Protein AF-A0A1Q3QM99-F1 (afdb_monomer)

Secondary structure (DSSP, 8-state):
-EEEEE------STT---TT-EEEEEEETTEEEEE--S----TTGGGGGGG--SEEEEE-B--TT--BHHHHHHHHHHHT-SEEEEESSS--SS----TT----HHHHHHHHHHTT--SEE--PPTT--------

Foldseek 3Di:
DKDWFDFAFALVDPPPDDPPQTWIWDDDPPATETEGGFHEQDPRLLVCLVVLHQEYEAEAQQHSHGHHLLSLLVSQQSSLHQEYEYDNLPDDPDDPPPPRTRSDLVSNVVNNVVSVRPHDHDYDDVPDDDDPDDD

Solvent-accessible surface area (backbone atoms only — not comparable to full-atom values): 7477 Å² total; per-residue (Å²): 91,79,43,84,39,77,38,46,30,62,41,85,47,93,91,56,76,38,95,80,38,42,12,39,40,40,40,58,89,94,47,32,37,34,38,36,53,62,22,36,86,50,81,70,54,66,58,50,35,81,71,53,31,41,31,38,37,32,34,13,29,28,51,66,28,26,14,28,22,60,55,32,18,51,49,48,45,69,38,62,22,53,31,35,28,72,36,66,48,83,78,60,101,64,82,87,76,50,94,60,52,31,52,53,64,62,57,20,43,53,43,20,51,74,74,64,42,87,41,45,71,48,80,79,59,93,91,60,85,80,86,82,83,77,134

Structure (mmCIF, N/CA/C/O backbone):
data_AF-A0A1Q3QM99-F1
#
_entry.id   AF-A0A1Q3QM99-F1
#
loop_
_atom_site.group_PDB
_atom_site.id
_atom_site.type_symbol
_atom_site.label_atom_id
_atom_site.label_alt_id
_atom_site.label_comp_id
_atom_site.label_asym_id
_atom_site.label_entity_id
_atom_site.label_seq_id
_atom_site.pdbx_PDB_ins_code
_atom_site.Cartn_x
_atom_site.Cartn_y
_atom_site.Cartn_z
_atom_site.occupancy
_atom_site.B_iso_or_equiv
_atom_site.auth_seq_id
_atom_site.auth_comp_id
_atom_site.auth_asym_id
_atom_site.auth_atom_id
_atom_site.pdbx_PDB_model_num
ATOM 1 N N . MET A 1 1 ? -5.421 -11.265 16.464 1.00 93.88 1 MET A N 1
ATOM 2 C CA . MET A 1 1 ? -5.766 -12.231 15.393 1.00 93.88 1 MET A CA 1
ATOM 3 C C . MET A 1 1 ? -4.798 -12.022 14.243 1.00 93.88 1 MET A C 1
ATOM 5 O O . MET A 1 1 ? -4.373 -10.892 14.041 1.00 93.88 1 MET A O 1
ATOM 9 N N . ILE A 1 2 ? -4.429 -13.093 13.546 1.00 97.19 2 ILE A N 1
ATOM 10 C CA . ILE A 1 2 ? -3.595 -13.050 12.342 1.00 97.19 2 ILE A CA 1
ATOM 11 C C . ILE A 1 2 ? -4.314 -13.902 11.300 1.00 97.19 2 ILE A C 1
ATOM 13 O O . ILE A 1 2 ? -4.627 -15.057 11.585 1.00 97.19 2 ILE A O 1
ATOM 17 N N . GLU A 1 3 ? -4.604 -13.331 10.137 1.00 97.69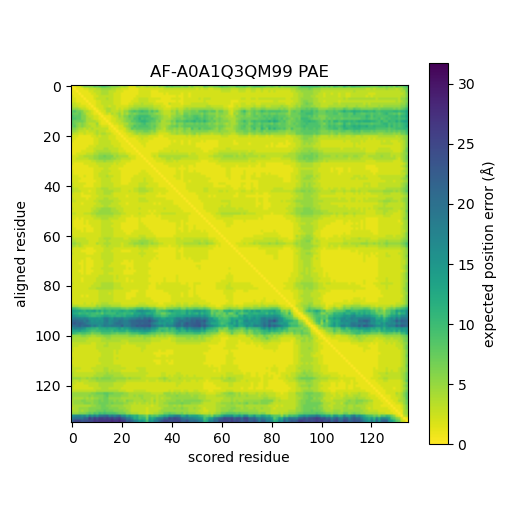 3 GLU A N 1
ATOM 18 C CA . GLU A 1 3 ? -5.302 -14.006 9.043 1.00 97.69 3 GLU A CA 1
ATOM 19 C C . GLU A 1 3 ? -4.526 -13.815 7.738 1.00 97.69 3 GLU A C 1
ATOM 21 O O . GLU A 1 3 ? -4.139 -12.697 7.395 1.00 97.69 3 GLU A O 1
ATOM 26 N N . ALA A 1 4 ? -4.304 -14.911 7.013 1.00 97.81 4 ALA A N 1
ATOM 27 C CA . ALA A 1 4 ? -3.795 -14.857 5.651 1.00 97.81 4 ALA A CA 1
ATOM 28 C C . ALA A 1 4 ? -4.921 -14.421 4.710 1.00 97.81 4 ALA A C 1
ATOM 30 O O . ALA A 1 4 ? -6.014 -14.990 4.729 1.00 97.81 4 ALA A O 1
ATOM 31 N N . VAL A 1 5 ? -4.650 -13.426 3.875 1.00 97.38 5 VAL A N 1
ATOM 32 C CA . VAL A 1 5 ? -5.612 -12.883 2.916 1.00 97.38 5 VAL A CA 1
ATOM 33 C C . VAL A 1 5 ? -5.080 -13.007 1.489 1.00 97.38 5 VAL A C 1
ATOM 35 O O . VAL A 1 5 ? -3.875 -13.181 1.301 1.00 97.38 5 VAL A O 1
ATOM 38 N N . PRO A 1 6 ? -5.951 -12.936 0.464 1.00 95.81 6 PRO A N 1
ATOM 39 C CA . PRO A 1 6 ? -5.516 -13.103 -0.915 1.00 95.81 6 PRO A CA 1
ATOM 40 C C . PRO A 1 6 ? -4.386 -12.142 -1.297 1.00 95.81 6 PRO A C 1
ATOM 42 O O . PRO A 1 6 ? -4.446 -10.960 -0.968 1.00 95.81 6 PRO A O 1
ATOM 45 N N . ALA A 1 7 ? -3.420 -12.664 -2.043 1.00 97.12 7 ALA A N 1
ATOM 46 C CA . ALA A 1 7 ? -2.481 -11.932 -2.879 1.00 97.12 7 ALA A CA 1
ATOM 47 C C . ALA A 1 7 ? -2.329 -12.697 -4.205 1.00 97.12 7 ALA A C 1
ATOM 49 O O . ALA A 1 7 ? -2.798 -13.836 -4.346 1.00 97.12 7 ALA A O 1
ATOM 50 N N . ARG A 1 8 ? -1.730 -12.055 -5.202 1.00 94.88 8 ARG A N 1
ATOM 51 C CA . ARG A 1 8 ? -1.320 -12.689 -6.457 1.00 94.88 8 ARG A CA 1
ATOM 52 C C . ARG A 1 8 ? 0.033 -12.126 -6.841 1.00 94.88 8 ARG A C 1
ATOM 54 O O . ARG A 1 8 ? 0.118 -10.927 -7.058 1.00 94.88 8 ARG A O 1
ATOM 61 N N . HIS A 1 9 ? 1.050 -12.972 -6.937 1.00 93.75 9 HIS A N 1
ATOM 62 C CA . HIS A 1 9 ? 2.394 -12.539 -7.293 1.00 93.75 9 HIS A CA 1
ATOM 63 C C . HIS A 1 9 ? 2.949 -13.422 -8.409 1.00 93.75 9 HIS A C 1
ATOM 65 O O . HIS A 1 9 ? 3.404 -14.539 -8.164 1.00 93.75 9 HIS A O 1
ATOM 71 N N . GLU A 1 10 ? 2.874 -12.939 -9.647 1.00 89.94 10 GLU A N 1
ATOM 72 C CA . GLU A 1 10 ? 3.481 -13.597 -10.801 1.00 89.94 10 GLU A CA 1
ATOM 73 C C . GLU A 1 10 ? 4.671 -12.767 -11.290 1.00 89.94 10 GLU A C 1
ATOM 75 O O . GLU A 1 10 ? 4.536 -11.857 -12.102 1.00 89.94 10 GLU A O 1
ATOM 80 N N . ALA A 1 11 ? 5.872 -13.100 -10.808 1.00 83.88 11 ALA A N 1
ATOM 81 C CA . ALA A 1 11 ? 7.089 -12.370 -11.164 1.00 83.88 11 ALA A CA 1
ATOM 82 C C . ALA A 1 11 ? 7.490 -12.504 -12.647 1.00 83.88 11 ALA A C 1
ATOM 84 O O . ALA A 1 11 ? 8.366 -11.781 -13.115 1.00 83.88 11 ALA A O 1
ATOM 85 N N . GLY A 1 12 ? 6.901 -13.451 -13.389 1.00 82.62 12 GLY A N 1
ATOM 86 C CA . GLY A 1 12 ? 7.221 -13.703 -14.800 1.00 82.62 12 GLY A CA 1
ATOM 87 C C . GLY A 1 12 ? 8.615 -14.301 -15.038 1.00 82.62 12 GLY A C 1
ATOM 88 O O . GLY A 1 12 ? 9.029 -14.466 -16.186 1.00 82.62 12 GLY A O 1
ATOM 89 N N . ILE A 1 13 ? 9.338 -14.648 -13.969 1.00 83.19 13 ILE A N 1
ATOM 90 C CA . ILE A 1 13 ? 10.667 -15.262 -14.007 1.00 83.19 13 ILE A CA 1
ATOM 91 C C . ILE A 1 13 ? 10.503 -16.768 -13.753 1.00 83.19 13 ILE A C 1
ATOM 93 O O . ILE A 1 13 ? 10.010 -17.148 -12.689 1.00 83.19 13 ILE A O 1
ATOM 97 N N . PRO A 1 14 ? 10.928 -17.650 -14.680 1.00 86.56 14 PRO A N 1
ATOM 98 C CA . PRO A 1 14 ? 10.840 -19.092 -14.472 1.00 86.56 14 PRO A CA 1
ATOM 99 C C . PRO A 1 14 ? 11.503 -19.534 -13.159 1.00 86.56 14 PRO A C 1
ATOM 101 O O . PRO A 1 14 ? 12.684 -19.262 -12.933 1.00 86.56 14 PRO A O 1
ATOM 104 N N . GLY A 1 15 ? 10.752 -20.237 -12.307 1.00 84.31 15 GLY A N 1
ATOM 105 C CA . GLY A 1 15 ? 11.230 -20.718 -11.007 1.00 84.31 15 GLY A CA 1
ATOM 106 C C . GLY A 1 15 ? 11.077 -19.722 -9.852 1.00 84.31 15 GLY A C 1
ATOM 107 O O . GLY A 1 15 ? 11.517 -20.030 -8.748 1.00 84.31 15 GLY A O 1
ATOM 108 N N . TRP A 1 16 ? 10.466 -18.559 -10.089 1.00 82.75 16 TRP A N 1
ATOM 109 C CA . TRP A 1 16 ? 10.052 -17.591 -9.059 1.00 82.75 16 TRP A CA 1
ATOM 110 C C . TRP A 1 16 ? 8.534 -17.611 -8.830 1.00 82.75 16 TRP A C 1
ATOM 112 O O . TRP A 1 16 ? 7.961 -16.679 -8.273 1.00 82.75 16 TRP A O 1
ATOM 122 N N . ASP A 1 17 ? 7.871 -18.673 -9.279 1.00 83.25 17 ASP A N 1
ATOM 123 C CA . ASP A 1 17 ? 6.445 -18.871 -9.074 1.00 83.25 17 ASP A CA 1
ATOM 124 C C . ASP A 1 17 ? 6.142 -19.031 -7.575 1.00 83.25 17 ASP A C 1
ATOM 126 O O . ASP A 1 17 ? 6.681 -19.923 -6.916 1.00 83.25 17 ASP A O 1
ATOM 130 N N . VAL A 1 18 ? 5.250 -18.193 -7.042 1.00 87.75 18 VAL A N 1
ATOM 131 C CA . VAL A 1 18 ? 4.825 -18.218 -5.630 1.00 87.75 18 VAL A CA 1
ATOM 132 C C . VAL A 1 18 ? 3.300 -18.360 -5.525 1.00 87.75 18 VAL A C 1
ATOM 134 O O . VAL A 1 18 ? 2.576 -17.412 -5.211 1.00 87.75 18 VAL A O 1
ATOM 137 N N . PRO A 1 19 ? 2.753 -19.555 -5.816 1.00 86.62 19 PRO A N 1
ATOM 138 C CA . PRO A 1 19 ? 1.303 -19.777 -5.813 1.00 86.62 19 PRO A CA 1
ATOM 139 C C . PRO A 1 19 ? 0.657 -19.599 -4.427 1.00 86.62 19 PRO A C 1
ATOM 141 O O . PRO A 1 19 ? -0.567 -19.528 -4.319 1.00 86.62 19 PRO A O 1
ATOM 144 N N . ASP A 1 20 ? 1.469 -19.546 -3.377 1.00 91.12 20 ASP A N 1
ATOM 145 C CA . ASP A 1 20 ? 1.123 -19.349 -1.974 1.00 91.12 20 ASP A CA 1
ATOM 146 C C . ASP A 1 20 ? 1.370 -17.914 -1.475 1.00 91.12 20 ASP A C 1
ATOM 148 O O . ASP A 1 20 ? 1.301 -17.665 -0.269 1.00 91.12 20 ASP A O 1
ATOM 152 N N . ALA A 1 21 ? 1.603 -16.957 -2.382 1.00 95.19 21 ALA A N 1
ATOM 153 C CA . ALA A 1 21 ? 1.649 -15.541 -2.036 1.00 95.19 21 ALA A CA 1
ATOM 154 C C . ALA A 1 21 ? 0.381 -15.119 -1.274 1.00 95.19 21 ALA A C 1
ATOM 156 O O . ALA A 1 21 ? -0.753 -15.396 -1.682 1.00 95.19 21 ALA A O 1
ATOM 157 N N . MET A 1 22 ? 0.579 -14.416 -0.160 1.00 97.19 22 MET A N 1
ATOM 158 C CA . MET A 1 22 ? -0.497 -13.954 0.711 1.00 97.19 22 MET A CA 1
ATOM 159 C C . MET A 1 22 ? -0.205 -12.559 1.254 1.00 97.19 22 MET A C 1
ATOM 161 O O . MET A 1 22 ? 0.932 -12.227 1.587 1.00 97.19 22 MET A O 1
ATOM 165 N N . GLY A 1 23 ? -1.268 -11.777 1.418 1.00 98.06 23 GLY A N 1
ATOM 166 C CA . GLY A 1 23 ? -1.254 -10.658 2.346 1.00 98.06 23 GLY A CA 1
ATOM 167 C C . GLY A 1 23 ? -1.575 -11.141 3.759 1.00 98.06 23 GLY A C 1
ATOM 168 O O . GLY A 1 23 ? -2.005 -12.278 3.971 1.00 98.06 23 GLY A O 1
ATOM 169 N N . VAL A 1 24 ? -1.436 -10.256 4.739 1.00 98.50 24 VAL A N 1
ATOM 170 C CA . VAL A 1 24 ? -1.761 -10.551 6.136 1.00 98.50 24 VAL A CA 1
ATOM 171 C C . VAL A 1 24 ? -2.659 -9.461 6.703 1.00 98.50 24 VAL A C 1
ATOM 173 O O . VAL A 1 24 ? -2.374 -8.270 6.574 1.00 98.50 24 VAL A O 1
ATOM 176 N N . LEU A 1 25 ? -3.738 -9.876 7.361 1.00 98.25 25 LEU A N 1
ATOM 177 C CA . LEU A 1 25 ? -4.531 -9.023 8.234 1.00 98.25 25 LEU A CA 1
ATOM 178 C C . LEU A 1 25 ? -4.124 -9.290 9.687 1.00 98.25 25 LEU A C 1
ATOM 180 O O . LEU A 1 25 ? -4.244 -10.408 10.193 1.00 98.25 25 LEU A O 1
ATOM 184 N N . LEU A 1 26 ? -3.637 -8.256 10.361 1.00 97.38 26 LEU A N 1
ATOM 185 C CA . LEU A 1 26 ? -3.236 -8.285 11.761 1.00 97.38 26 LEU A CA 1
ATOM 186 C C . LEU A 1 26 ? -4.238 -7.475 12.572 1.00 97.38 26 LEU A C 1
ATOM 188 O O . LEU A 1 26 ? -4.438 -6.292 12.311 1.00 97.38 26 LEU A O 1
ATOM 192 N N . GLN A 1 27 ? -4.842 -8.093 13.580 1.00 95.94 27 GLN A N 1
ATOM 193 C CA . GLN A 1 27 ? -5.692 -7.387 14.533 1.00 95.94 27 GLN A CA 1
ATOM 194 C C . GLN A 1 27 ? -5.061 -7.404 15.922 1.00 95.94 27 GLN A C 1
ATOM 196 O O . GLN A 1 27 ? -4.877 -8.479 16.514 1.00 95.94 27 GLN A O 1
ATOM 201 N N . VAL A 1 28 ? -4.787 -6.209 16.442 1.00 93.00 28 VAL A N 1
ATOM 202 C CA . VAL A 1 28 ? -4.223 -5.947 17.768 1.00 93.00 28 VAL A CA 1
ATOM 203 C C . VAL A 1 28 ? -5.155 -4.974 18.486 1.00 93.00 28 VAL A C 1
ATOM 205 O O . VAL A 1 28 ? -5.231 -3.800 18.141 1.00 93.00 28 VAL A O 1
ATOM 208 N N . GLY A 1 29 ? -5.922 -5.470 19.459 1.00 92.06 29 GLY A N 1
ATOM 209 C CA . GLY A 1 29 ? -6.981 -4.675 20.087 1.00 92.06 29 GLY A CA 1
ATOM 210 C C . GLY A 1 29 ? -8.013 -4.187 19.059 1.00 92.06 29 GLY A C 1
ATOM 211 O O . GLY A 1 29 ? -8.584 -4.989 18.315 1.00 92.06 29 GLY A O 1
ATOM 212 N N . SER A 1 30 ? -8.244 -2.873 19.022 1.00 91.31 30 SER A N 1
ATOM 213 C CA . SER A 1 30 ? -9.134 -2.203 18.061 1.00 91.31 30 SER A CA 1
ATOM 214 C C . SER A 1 30 ? -8.459 -1.870 16.722 1.00 91.31 30 SER A C 1
ATOM 216 O O . SER A 1 30 ? -9.130 -1.409 15.797 1.00 91.31 30 SER A O 1
ATOM 218 N N . LEU A 1 31 ? -7.146 -2.086 16.608 1.00 94.44 31 LEU A N 1
ATOM 219 C CA . LEU A 1 31 ? -6.366 -1.785 15.417 1.00 94.44 31 LEU A CA 1
ATOM 220 C C . LEU A 1 31 ? -6.350 -2.989 14.472 1.00 94.44 31 LEU A C 1
ATOM 222 O O . LEU A 1 31 ? -5.942 -4.087 14.852 1.00 94.44 31 LEU A O 1
ATOM 226 N N . THR A 1 32 ? -6.760 -2.761 13.228 1.00 97.12 32 THR A N 1
ATOM 227 C CA . THR A 1 32 ? -6.690 -3.725 12.126 1.00 97.12 32 THR A CA 1
ATOM 228 C C . THR A 1 32 ? -5.724 -3.204 11.066 1.00 97.12 32 THR A C 1
ATOM 230 O O . THR A 1 32 ? -5.955 -2.149 10.475 1.00 97.12 32 THR A O 1
ATOM 233 N N . ILE A 1 33 ? -4.645 -3.941 10.820 1.00 97.88 33 ILE A N 1
ATOM 234 C CA . ILE A 1 33 ? -3.578 -3.602 9.876 1.00 97.88 33 ILE A CA 1
ATOM 235 C C . ILE A 1 33 ? -3.617 -4.610 8.733 1.00 97.88 33 ILE A C 1
ATOM 237 O O . ILE A 1 33 ? -3.556 -5.816 8.965 1.00 97.88 33 ILE A O 1
ATOM 241 N N . TYR A 1 34 ? -3.699 -4.124 7.502 1.00 98.56 34 TYR A N 1
ATOM 242 C CA . TYR A 1 34 ? -3.502 -4.922 6.302 1.00 98.56 34 TYR A CA 1
ATOM 243 C C . TYR A 1 34 ? -2.089 -4.696 5.766 1.00 98.56 34 TYR A C 1
ATOM 245 O O . TYR A 1 34 ? -1.717 -3.564 5.466 1.00 98.56 34 TYR A O 1
ATOM 253 N N . HIS A 1 35 ? -1.323 -5.772 5.622 1.00 98.56 35 HIS A N 1
ATOM 254 C CA . HIS A 1 35 ? -0.047 -5.793 4.919 1.00 98.56 35 HIS A CA 1
ATOM 255 C C . HIS A 1 35 ? -0.214 -6.605 3.635 1.00 98.56 35 HIS A C 1
ATOM 257 O O . HIS A 1 35 ? -0.529 -7.793 3.705 1.00 98.56 35 HIS A O 1
ATOM 263 N N . CYS A 1 36 ? -0.021 -6.001 2.462 1.00 98.31 36 CYS A N 1
ATOM 264 C CA . CYS A 1 36 ? -0.304 -6.698 1.203 1.00 98.31 36 CYS A CA 1
ATOM 265 C C . CYS A 1 36 ? 0.699 -7.804 0.860 1.00 98.31 36 CYS A C 1
ATOM 267 O O . CYS A 1 36 ? 0.325 -8.737 0.160 1.00 98.31 36 CYS A O 1
ATOM 269 N N . GLY A 1 37 ? 1.930 -7.710 1.378 1.00 96.75 37 GLY A N 1
ATOM 270 C CA . GLY A 1 37 ? 3.037 -8.545 0.907 1.00 96.75 37 GLY A CA 1
ATOM 271 C C . GLY A 1 37 ? 3.413 -8.161 -0.524 1.00 96.75 37 GLY A C 1
ATOM 272 O O . GLY A 1 37 ? 3.169 -7.028 -0.941 1.00 96.75 37 GLY A O 1
ATOM 273 N N . ASP A 1 38 ? 3.954 -9.103 -1.279 1.00 95.50 38 ASP A N 1
ATOM 274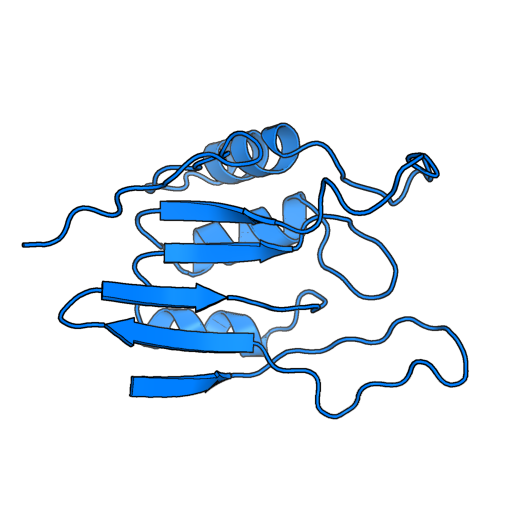 C CA . ASP A 1 38 ? 4.158 -8.927 -2.711 1.00 95.50 38 ASP A CA 1
ATOM 275 C C . ASP A 1 38 ? 2.881 -9.325 -3.453 1.00 95.50 38 ASP A C 1
ATOM 277 O O . ASP A 1 38 ? 2.367 -10.435 -3.288 1.00 95.50 38 ASP A O 1
ATOM 281 N N . THR A 1 39 ? 2.318 -8.401 -4.232 1.00 97.12 39 THR A N 1
ATOM 282 C CA . THR A 1 39 ? 1.084 -8.656 -4.977 1.00 97.12 39 THR A CA 1
ATOM 283 C C . THR A 1 39 ? 0.881 -7.674 -6.121 1.00 97.12 39 THR A C 1
ATOM 285 O O . THR A 1 39 ? 1.071 -6.472 -5.957 1.00 97.12 39 THR A O 1
ATOM 288 N N . GLU A 1 40 ? 0.390 -8.177 -7.246 1.00 96.31 40 GLU A N 1
ATOM 289 C CA . GLU A 1 40 ? -0.249 -7.414 -8.315 1.00 96.31 40 GLU A CA 1
ATOM 290 C C . GLU A 1 40 ? -1.617 -6.897 -7.855 1.00 96.31 40 GLU A C 1
ATOM 292 O O . GLU A 1 40 ? -2.196 -7.382 -6.868 1.00 96.31 40 GLU A O 1
ATOM 297 N N . TYR A 1 41 ? -2.190 -5.967 -8.620 1.00 96.81 41 TYR A N 1
ATOM 298 C CA . TYR A 1 41 ? -3.575 -5.572 -8.416 1.00 96.81 41 TYR A CA 1
ATOM 299 C C . TYR A 1 41 ? -4.527 -6.716 -8.797 1.00 96.81 41 TYR A C 1
ATOM 301 O O . TYR A 1 41 ? -4.771 -7.005 -9.968 1.00 96.81 41 TYR A O 1
ATOM 309 N N . ASP A 1 42 ? -5.134 -7.345 -7.792 1.00 95.81 42 ASP A N 1
ATOM 310 C CA . ASP A 1 42 ? -6.132 -8.399 -7.975 1.00 95.81 42 ASP A CA 1
ATOM 311 C C . ASP A 1 42 ? -7.506 -7.953 -7.448 1.00 95.81 42 ASP A C 1
ATOM 313 O O . ASP A 1 42 ? -7.652 -7.395 -6.357 1.00 95.81 42 ASP A O 1
ATOM 317 N N . VAL A 1 43 ? -8.571 -8.239 -8.202 1.00 95.19 43 VAL A N 1
ATOM 318 C CA . VAL A 1 43 ? -9.951 -7.889 -7.821 1.00 95.19 43 VAL A CA 1
ATOM 319 C C . VAL A 1 43 ? -10.371 -8.475 -6.463 1.00 95.19 43 VAL A C 1
ATOM 321 O O . VAL A 1 43 ? -11.235 -7.912 -5.786 1.00 95.19 43 VAL A O 1
ATOM 324 N N . ARG A 1 44 ? -9.765 -9.583 -6.024 1.00 96.31 44 ARG A N 1
ATOM 325 C CA . ARG A 1 44 ? -9.993 -10.198 -4.709 1.00 96.31 44 ARG A CA 1
ATOM 326 C C . ARG A 1 44 ? -9.552 -9.282 -3.570 1.00 96.31 44 ARG A C 1
ATOM 328 O O . ARG A 1 44 ? -10.234 -9.268 -2.545 1.00 96.31 44 ARG A O 1
ATOM 335 N N . LEU A 1 45 ? -8.517 -8.459 -3.766 1.00 97.75 45 LEU A N 1
ATOM 336 C CA . LEU A 1 45 ? -8.031 -7.495 -2.768 1.00 97.75 45 LEU A CA 1
ATOM 337 C C . LEU A 1 45 ? -9.117 -6.483 -2.390 1.00 97.75 45 LEU A C 1
ATOM 339 O O . LEU A 1 45 ? -9.255 -6.098 -1.232 1.00 97.75 45 LEU A O 1
ATOM 343 N N . ARG A 1 46 ? -9.989 -6.119 -3.337 1.00 96.00 46 ARG A N 1
ATOM 344 C CA . ARG A 1 46 ? -11.105 -5.187 -3.102 1.00 96.00 46 ARG A CA 1
ATOM 345 C C . ARG A 1 46 ? -12.098 -5.680 -2.050 1.00 96.00 46 ARG A C 1
ATOM 347 O O . ARG A 1 46 ? -12.809 -4.862 -1.459 1.00 96.00 46 ARG A O 1
ATOM 354 N N . ARG A 1 47 ? -12.169 -6.995 -1.811 1.00 95.81 47 ARG A N 1
ATOM 355 C CA . ARG A 1 47 ? -13.034 -7.587 -0.778 1.00 95.81 47 ARG A CA 1
ATOM 356 C C . ARG A 1 47 ? -12.555 -7.239 0.629 1.00 95.81 47 ARG A C 1
ATOM 358 O O . ARG A 1 47 ? -13.383 -7.174 1.526 1.00 95.81 47 ARG A O 1
ATOM 365 N N . LEU A 1 48 ? -11.276 -6.902 0.809 1.00 96.75 48 LEU A N 1
ATOM 366 C CA . LEU A 1 48 ? -10.715 -6.500 2.104 1.00 96.75 48 LEU A CA 1
ATOM 367 C C . LEU A 1 48 ? -11.349 -5.226 2.668 1.00 96.75 48 LEU A C 1
ATOM 369 O O . LEU A 1 48 ? -11.308 -5.009 3.875 1.00 96.75 48 LEU A O 1
ATOM 373 N N . LYS A 1 49 ? -12.049 -4.440 1.841 1.00 97.12 49 LYS A N 1
ATOM 374 C CA . LYS A 1 49 ? -12.889 -3.332 2.310 1.00 97.12 49 LYS A CA 1
ATOM 375 C C . LYS A 1 49 ? -13.887 -3.766 3.392 1.00 97.12 49 LYS A C 1
ATOM 377 O O . LYS A 1 49 ? -14.182 -2.987 4.295 1.00 97.12 49 LYS A O 1
ATOM 382 N N . THR A 1 50 ? -14.405 -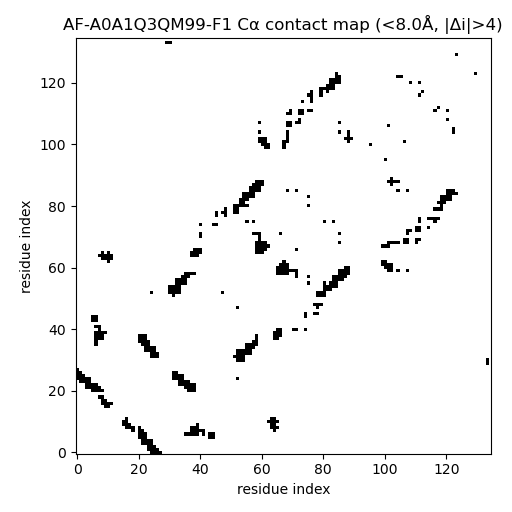4.998 3.340 1.00 96.31 50 THR A N 1
ATOM 383 C CA . THR A 1 50 ? -15.353 -5.495 4.354 1.00 96.31 50 THR A CA 1
ATOM 384 C C . THR A 1 50 ? -14.701 -5.703 5.716 1.00 96.31 50 THR A C 1
ATOM 386 O O . THR A 1 50 ? -15.402 -5.636 6.721 1.00 96.31 50 THR A O 1
ATOM 389 N N . GLN A 1 51 ? -13.381 -5.907 5.749 1.00 95.56 51 GLN A N 1
ATOM 390 C CA . GLN A 1 51 ? -12.592 -6.040 6.975 1.00 95.56 51 GLN A CA 1
ATOM 391 C C . GLN A 1 51 ? -12.241 -4.684 7.601 1.00 95.56 51 GLN A C 1
ATOM 393 O O . GLN A 1 51 ? -11.769 -4.645 8.731 1.00 95.56 51 GLN A O 1
ATOM 398 N N . LYS A 1 52 ? -12.495 -3.572 6.891 1.00 95.00 52 LYS A N 1
ATOM 399 C CA . LYS A 1 52 ? -12.261 -2.193 7.352 1.00 95.00 52 LYS A CA 1
ATOM 400 C C . LYS A 1 52 ? -10.866 -1.995 7.978 1.00 95.00 52 LYS A C 1
ATOM 402 O O . LYS A 1 52 ? -10.778 -1.555 9.126 1.00 95.00 52 LYS A O 1
ATOM 407 N N . PRO A 1 53 ? -9.777 -2.323 7.254 1.00 97.31 53 PRO A N 1
ATOM 408 C CA . PRO A 1 53 ? -8.433 -2.119 7.772 1.00 97.31 53 PRO A CA 1
ATOM 409 C C . PRO A 1 53 ? -8.230 -0.642 8.107 1.00 97.31 53 PRO A C 1
ATOM 411 O O . PRO A 1 53 ? -8.489 0.235 7.283 1.00 97.31 53 PRO A O 1
ATOM 414 N N . ASN A 1 54 ? -7.765 -0.367 9.319 1.00 97.62 54 ASN A N 1
ATOM 415 C CA . ASN A 1 54 ? -7.445 0.983 9.768 1.00 97.62 54 ASN A CA 1
ATOM 416 C C . ASN A 1 54 ? -6.169 1.480 9.103 1.00 97.62 54 ASN A C 1
ATOM 418 O O . ASN A 1 54 ? -6.088 2.644 8.722 1.00 97.62 54 ASN A O 1
ATOM 422 N N . VAL A 1 55 ? -5.218 0.564 8.925 1.00 98.12 55 VAL A N 1
ATOM 423 C CA . VAL A 1 55 ? -3.947 0.809 8.253 1.00 98.12 55 VAL A CA 1
ATOM 424 C C . VAL A 1 55 ? -3.817 -0.146 7.076 1.00 98.12 55 VAL A C 1
ATOM 426 O O . VAL A 1 55 ? -4.039 -1.345 7.242 1.00 98.12 55 VAL A O 1
ATOM 429 N N . ALA A 1 56 ? -3.445 0.368 5.907 1.00 98.50 56 ALA A N 1
ATOM 430 C CA . ALA A 1 56 ? -3.090 -0.442 4.744 1.00 98.50 56 ALA A CA 1
ATOM 431 C C . ALA A 1 56 ? -1.645 -0.156 4.321 1.00 98.50 56 ALA A C 1
ATOM 433 O O . ALA A 1 56 ? -1.309 0.978 3.992 1.00 98.50 56 ALA A O 1
ATOM 434 N N . MET A 1 57 ? -0.805 -1.188 4.321 1.00 98.62 57 MET A N 1
ATOM 435 C CA . MET A 1 57 ? 0.581 -1.152 3.858 1.00 98.62 57 MET A CA 1
ATOM 436 C C . MET A 1 57 ? 0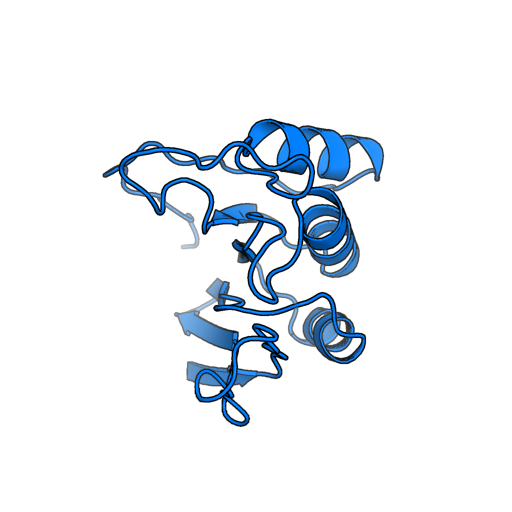.649 -1.816 2.482 1.00 98.62 57 MET A C 1
ATOM 438 O O . MET A 1 57 ? 0.348 -3.008 2.373 1.00 98.62 57 MET A O 1
ATOM 442 N N . LEU A 1 58 ? 0.981 -1.043 1.444 1.00 98.62 58 LEU A N 1
ATOM 443 C CA . LEU A 1 58 ? 0.817 -1.435 0.039 1.00 98.62 58 LEU A CA 1
ATOM 444 C C . LEU A 1 58 ? 2.135 -1.336 -0.736 1.00 98.62 58 LEU A C 1
ATOM 446 O O . LEU A 1 58 ? 2.788 -0.295 -0.690 1.00 98.62 58 LEU A O 1
ATOM 450 N N . CYS A 1 59 ? 2.538 -2.402 -1.428 1.00 97.88 59 CYS A N 1
ATOM 451 C CA . CYS A 1 59 ? 3.707 -2.388 -2.302 1.00 97.88 59 CYS A CA 1
ATOM 452 C C . CYS A 1 59 ? 3.464 -1.448 -3.485 1.00 97.88 59 CYS A C 1
ATOM 454 O O . CYS A 1 59 ? 2.336 -1.342 -3.962 1.00 97.88 59 CYS A O 1
ATOM 456 N N . ILE A 1 60 ? 4.511 -0.730 -3.906 1.00 97.38 60 ILE A N 1
ATOM 457 C CA . ILE A 1 60 ? 4.392 0.269 -4.977 1.00 97.38 60 ILE A CA 1
ATOM 458 C C . ILE A 1 60 ? 5.471 0.169 -6.053 1.00 97.38 60 ILE A C 1
ATOM 460 O O . ILE A 1 60 ? 5.537 1.058 -6.884 1.00 97.38 60 ILE A O 1
ATOM 464 N N . ASN A 1 61 ? 6.366 -0.822 -6.046 1.00 94.88 61 ASN A N 1
ATOM 465 C CA . ASN A 1 61 ? 7.523 -0.773 -6.950 1.00 94.88 61 ASN A CA 1
ATOM 466 C C . ASN A 1 61 ? 7.182 -0.949 -8.439 1.00 94.88 61 ASN A C 1
ATOM 468 O O . ASN A 1 61 ? 8.010 -0.563 -9.254 1.00 94.88 61 ASN A O 1
ATOM 472 N N . GLY A 1 62 ? 6.009 -1.487 -8.792 1.00 94.00 62 GLY A N 1
ATOM 473 C CA . GLY A 1 62 ? 5.563 -1.658 -10.181 1.00 94.00 62 GLY A CA 1
ATOM 474 C C . GLY A 1 62 ? 6.249 -2.778 -10.971 1.00 94.00 62 GLY A C 1
ATOM 475 O O . GLY A 1 62 ? 5.985 -2.935 -12.159 1.00 94.00 62 GLY A O 1
ATOM 476 N N . VAL A 1 63 ? 7.119 -3.578 -10.346 1.00 91.31 63 VAL A N 1
ATOM 477 C CA . VAL A 1 63 ? 7.925 -4.598 -11.036 1.00 91.31 63 VAL A CA 1
ATOM 478 C C . VAL A 1 63 ? 7.855 -5.964 -10.368 1.00 91.31 63 VAL A C 1
ATOM 480 O O . VAL A 1 63 ? 7.481 -6.113 -9.204 1.00 91.31 63 VAL A O 1
ATOM 483 N N . SER A 1 64 ? 8.237 -6.994 -11.127 1.00 89.00 64 SER A N 1
ATOM 484 C CA . SER A 1 64 ? 8.294 -8.383 -10.659 1.00 89.00 64 SER A CA 1
ATOM 485 C C . SER A 1 64 ? 6.970 -8.879 -10.072 1.00 89.00 64 SER A C 1
ATOM 487 O O . SER A 1 64 ? 6.987 -9.651 -9.126 1.00 89.00 64 SER A O 1
ATOM 489 N N . GLY A 1 65 ? 5.823 -8.450 -10.610 1.00 91.12 65 GLY A N 1
ATOM 490 C CA . GLY A 1 65 ? 4.506 -8.884 -10.126 1.00 91.12 65 GLY A CA 1
ATOM 491 C C . GLY A 1 65 ? 4.025 -8.147 -8.870 1.00 91.12 65 GLY A C 1
ATOM 492 O O . GLY A 1 65 ? 3.282 -8.711 -8.068 1.00 91.12 65 GLY A O 1
ATOM 493 N N . ASN A 1 66 ? 4.468 -6.910 -8.655 1.00 95.19 66 ASN A N 1
ATOM 494 C CA . ASN A 1 66 ? 3.944 -6.017 -7.625 1.00 95.19 66 ASN A CA 1
ATOM 495 C C . ASN A 1 66 ? 3.126 -4.887 -8.248 1.00 95.19 66 ASN A C 1
ATOM 497 O O . ASN A 1 66 ? 3.398 -4.471 -9.371 1.00 95.19 66 ASN A O 1
ATOM 501 N N . MET A 1 67 ? 2.165 -4.367 -7.485 1.00 97.75 67 MET A N 1
ATOM 502 C CA . MET A 1 67 ? 1.447 -3.147 -7.841 1.00 97.75 67 MET A CA 1
ATOM 503 C C . MET A 1 67 ? 2.414 -1.988 -8.082 1.00 97.75 67 MET A C 1
ATOM 505 O O . MET A 1 67 ? 3.421 -1.835 -7.376 1.00 97.75 67 MET A O 1
ATOM 509 N N . ASP A 1 68 ? 2.051 -1.135 -9.033 1.00 96.88 68 ASP A N 1
ATOM 510 C CA . ASP A 1 68 ? 2.637 0.195 -9.160 1.00 96.88 68 ASP A CA 1
ATOM 511 C C . ASP A 1 68 ? 2.024 1.183 -8.140 1.00 96.88 68 ASP A C 1
ATOM 513 O O . ASP A 1 68 ? 1.061 0.892 -7.417 1.00 96.88 68 ASP A O 1
ATOM 517 N N . ALA A 1 69 ? 2.585 2.390 -8.060 1.00 97.75 69 ALA A N 1
ATOM 518 C CA . ALA A 1 69 ? 2.127 3.429 -7.141 1.00 97.75 69 ALA A CA 1
ATOM 519 C C . ALA A 1 69 ? 0.675 3.882 -7.397 1.00 97.75 69 ALA A C 1
ATOM 521 O O . ALA A 1 69 ? -0.021 4.278 -6.455 1.00 97.75 69 ALA A O 1
ATOM 522 N N . HIS A 1 70 ? 0.194 3.831 -8.639 1.00 98.38 70 HIS A N 1
ATOM 523 C CA . HIS A 1 70 ? -1.164 4.224 -9.005 1.00 98.38 70 HIS A CA 1
ATOM 524 C C . HIS A 1 70 ? -2.190 3.141 -8.659 1.00 98.38 70 HIS A C 1
ATOM 526 O O . HIS A 1 70 ? -3.248 3.446 -8.100 1.00 98.38 70 HIS A O 1
ATOM 532 N N . GLU A 1 71 ? -1.876 1.884 -8.947 1.00 98.50 71 GLU A N 1
ATOM 533 C CA . GLU A 1 71 ? -2.664 0.707 -8.596 1.00 98.50 71 GLU A CA 1
ATOM 534 C C . GLU A 1 71 ? -2.804 0.575 -7.081 1.00 98.50 71 GLU A C 1
ATOM 536 O O . GLU A 1 71 ? -3.916 0.409 -6.563 1.00 98.50 71 GLU A O 1
ATOM 541 N N . ALA A 1 72 ? -1.697 0.736 -6.355 1.00 98.62 72 ALA A N 1
ATOM 542 C CA . ALA A 1 72 ? -1.700 0.752 -4.903 1.00 98.62 72 ALA A CA 1
ATOM 543 C C . ALA A 1 72 ? -2.560 1.903 -4.366 1.00 98.62 72 ALA A C 1
ATOM 545 O O . ALA A 1 72 ? -3.392 1.685 -3.484 1.00 98.62 72 ALA A O 1
ATOM 546 N N . ALA A 1 73 ? -2.434 3.118 -4.914 1.00 98.75 73 ALA A N 1
ATOM 547 C CA . ALA A 1 73 ? -3.255 4.259 -4.504 1.00 98.75 73 ALA A CA 1
ATOM 548 C C . ALA A 1 73 ? -4.754 4.025 -4.767 1.00 98.75 73 ALA A C 1
ATOM 550 O O . ALA A 1 73 ? -5.593 4.359 -3.924 1.00 98.75 73 ALA A O 1
ATOM 551 N N . LEU A 1 74 ? -5.100 3.396 -5.895 1.00 98.75 74 LEU A N 1
ATOM 552 C CA . LEU A 1 74 ? -6.468 2.995 -6.221 1.00 98.75 74 LEU A CA 1
ATOM 553 C C . LEU A 1 74 ? -7.010 1.968 -5.221 1.00 98.75 74 LEU A C 1
ATOM 555 O O . LEU A 1 74 ? -8.161 2.081 -4.783 1.00 98.75 74 LEU A O 1
ATOM 559 N N . LEU A 1 75 ? -6.203 0.972 -4.844 1.00 98.75 75 LEU A N 1
ATOM 560 C CA . LEU A 1 75 ? -6.585 0.001 -3.822 1.00 98.75 75 LEU A CA 1
ATOM 561 C C . LEU A 1 75 ? -6.795 0.697 -2.475 1.00 98.75 75 LEU A C 1
ATOM 563 O O . LEU A 1 75 ? -7.845 0.511 -1.863 1.00 98.75 75 LEU A O 1
ATOM 567 N N . ALA A 1 76 ? -5.857 1.543 -2.046 1.00 98.62 76 ALA A N 1
ATOM 568 C CA . ALA A 1 76 ? -5.937 2.276 -0.784 1.00 98.62 76 ALA A CA 1
ATOM 569 C C . ALA A 1 76 ? -7.205 3.144 -0.708 1.00 98.62 76 ALA A C 1
ATOM 571 O O . ALA A 1 76 ? -7.930 3.113 0.291 1.00 98.62 76 ALA A O 1
ATOM 572 N N . TRP A 1 77 ? -7.523 3.863 -1.789 1.00 98.62 77 TRP A N 1
ATOM 573 C CA . TRP A 1 77 ? -8.758 4.638 -1.912 1.00 98.62 77 TRP A CA 1
ATOM 574 C C . TRP A 1 77 ? -10.004 3.752 -1.800 1.00 98.62 77 TRP A C 1
ATOM 576 O O . TRP A 1 77 ? -10.938 4.073 -1.063 1.00 98.62 77 TRP A O 1
ATOM 586 N N . HIS A 1 78 ? -10.017 2.601 -2.480 1.00 98.38 78 HIS A N 1
ATOM 587 C CA . HIS A 1 78 ? -11.150 1.674 -2.431 1.00 98.38 78 HIS A CA 1
ATOM 588 C C . HIS A 1 78 ? -11.355 1.084 -1.027 1.00 98.38 78 HIS A C 1
ATOM 590 O O . HIS A 1 78 ? -12.508 0.963 -0.590 1.00 98.38 78 HIS A O 1
ATOM 596 N N . LEU A 1 79 ? -10.265 0.725 -0.336 1.00 98.25 79 LEU A N 1
ATOM 597 C CA . LEU A 1 79 ? -10.283 0.174 1.024 1.00 98.25 79 LEU A CA 1
ATOM 598 C C . LEU A 1 79 ? -10.787 1.192 2.051 1.00 98.25 79 LEU A C 1
ATOM 600 O O . LEU A 1 79 ? -11.505 0.804 2.971 1.00 98.25 79 LEU A O 1
ATOM 604 N N . GLY A 1 80 ? -10.478 2.478 1.861 1.00 97.94 80 GLY A N 1
ATOM 605 C CA . GLY A 1 80 ? -10.923 3.550 2.753 1.00 97.94 80 GLY A CA 1
ATOM 606 C C . GLY A 1 80 ? -10.256 3.509 4.129 1.00 97.94 80 GLY A C 1
ATOM 607 O O . GLY A 1 80 ? -10.888 3.875 5.116 1.00 97.94 80 GLY A O 1
ATOM 608 N N . SER A 1 81 ? -9.014 3.022 4.196 1.00 97.75 81 SER A N 1
ATOM 609 C CA . SER A 1 81 ? -8.214 3.009 5.423 1.00 97.75 81 SER A CA 1
ATOM 610 C C . SER A 1 81 ? -7.898 4.423 5.903 1.00 97.75 81 SER A C 1
ATOM 612 O O . SER A 1 81 ? -7.734 5.343 5.102 1.00 97.75 81 SER A O 1
ATOM 614 N N . GLU A 1 82 ? -7.800 4.582 7.220 1.00 97.00 82 GLU A N 1
ATOM 615 C CA . GLU A 1 82 ? -7.501 5.864 7.864 1.00 97.00 82 GLU A CA 1
ATOM 616 C C . GLU A 1 82 ? -6.037 6.259 7.688 1.00 97.00 82 GLU A C 1
ATOM 618 O O . GLU A 1 82 ? -5.735 7.442 7.570 1.00 97.00 82 GLU A O 1
ATOM 623 N N . VAL A 1 83 ? -5.140 5.274 7.631 1.00 98.12 83 VAL A N 1
ATOM 624 C CA . VAL A 1 83 ? -3.721 5.458 7.322 1.00 98.12 83 VAL A CA 1
ATOM 625 C C . VAL A 1 83 ? -3.343 4.523 6.179 1.00 98.12 83 VAL A C 1
ATOM 627 O O . VAL A 1 83 ? -3.698 3.342 6.179 1.00 98.12 83 VAL A O 1
ATOM 630 N N . VAL A 1 84 ? -2.614 5.038 5.194 1.00 98.56 84 VAL A N 1
ATOM 631 C CA . VAL A 1 84 ? -2.108 4.257 4.062 1.00 98.56 84 VAL A CA 1
ATOM 632 C C . VAL A 1 84 ? -0.604 4.475 3.935 1.00 98.56 84 VAL A C 1
ATOM 634 O O . VAL A 1 84 ? -0.136 5.611 3.944 1.00 98.56 84 VAL A O 1
ATOM 637 N N . ILE A 1 85 ? 0.160 3.388 3.874 1.00 98.25 85 ILE A N 1
ATOM 638 C CA . ILE A 1 85 ? 1.624 3.403 3.924 1.00 98.25 85 ILE A CA 1
ATOM 639 C C . ILE A 1 85 ? 2.151 2.720 2.658 1.00 98.25 85 ILE A C 1
ATOM 641 O O . ILE A 1 85 ? 1.943 1.513 2.500 1.00 98.25 85 ILE A O 1
ATOM 645 N N . PRO A 1 86 ? 2.834 3.437 1.750 1.00 97.75 86 PRO A N 1
ATOM 646 C CA . PRO A 1 86 ? 3.538 2.785 0.658 1.00 97.75 86 PRO A CA 1
ATOM 647 C C . PRO A 1 86 ? 4.734 2.000 1.213 1.00 97.75 86 PRO A C 1
ATOM 649 O O . PRO A 1 86 ? 5.474 2.491 2.064 1.00 97.75 86 PRO A O 1
ATOM 652 N N . ILE A 1 87 ? 4.953 0.788 0.716 1.00 96.69 87 ILE A N 1
ATOM 653 C CA . ILE A 1 87 ? 6.103 -0.072 1.032 1.00 96.69 87 ILE A CA 1
ATOM 654 C C . ILE A 1 87 ? 6.778 -0.527 -0.269 1.00 96.69 87 ILE A C 1
ATOM 656 O O . ILE A 1 87 ? 6.350 -0.155 -1.358 1.00 96.69 87 ILE A O 1
ATOM 660 N N . HIS A 1 88 ? 7.856 -1.308 -0.177 1.00 94.56 88 HIS A N 1
ATOM 661 C CA . HIS A 1 88 ? 8.569 -1.863 -1.339 1.00 94.56 88 HIS A CA 1
ATOM 662 C C . HIS A 1 88 ? 9.271 -0.839 -2.255 1.00 94.56 88 HIS A C 1
ATOM 664 O O . HIS A 1 88 ? 9.709 -1.203 -3.333 1.00 94.56 88 HIS A O 1
ATOM 670 N N . HIS A 1 89 ? 9.460 0.412 -1.835 1.00 90.88 89 HIS A N 1
ATOM 671 C CA . HIS A 1 89 ? 10.098 1.454 -2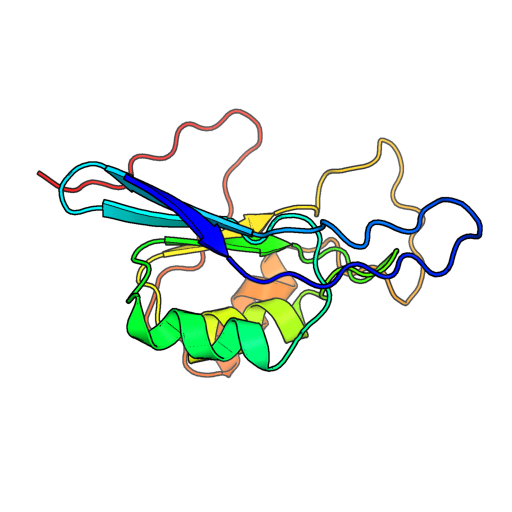.659 1.00 90.88 89 HIS A CA 1
ATOM 672 C C . HIS A 1 89 ? 11.560 1.769 -2.280 1.00 90.88 89 HIS A C 1
ATOM 674 O O . HIS A 1 89 ? 12.216 2.571 -2.932 1.00 90.88 89 HIS A O 1
ATOM 680 N N . TYR A 1 90 ? 12.090 1.103 -1.249 1.00 84.75 90 TYR A N 1
ATOM 681 C CA . TYR A 1 90 ? 13.495 1.167 -0.819 1.00 84.75 90 TYR A CA 1
ATOM 682 C C . TYR A 1 90 ? 14.092 -0.249 -0.738 1.00 84.75 90 TYR A C 1
ATOM 684 O O . TYR A 1 90 ? 14.529 -0.700 0.319 1.00 84.75 90 TYR A O 1
ATOM 692 N N . LEU A 1 91 ? 14.037 -0.998 -1.842 1.00 72.88 91 LEU A N 1
ATOM 693 C CA . LEU A 1 91 ? 14.424 -2.418 -1.867 1.00 72.88 91 LEU A CA 1
ATOM 694 C C . LEU A 1 91 ? 15.872 -2.664 -2.302 1.00 72.88 91 LEU A C 1
ATOM 696 O O . LEU A 1 91 ? 16.500 -3.611 -1.831 1.00 72.88 91 LEU A O 1
ATOM 700 N N . TRP A 1 92 ? 16.410 -1.831 -3.193 1.00 75.94 92 TRP A N 1
ATOM 701 C CA . TRP A 1 92 ? 17.681 -2.105 -3.862 1.00 75.94 92 TRP A CA 1
ATOM 702 C C . TRP A 1 92 ? 18.714 -1.014 -3.596 1.00 75.94 92 TRP A C 1
ATOM 704 O O . TRP A 1 92 ? 18.389 0.164 -3.475 1.00 75.94 92 TRP A O 1
ATOM 714 N N . ALA A 1 93 ? 19.988 -1.411 -3.529 1.00 67.19 93 ALA A N 1
ATOM 715 C CA . ALA A 1 93 ? 21.109 -0.480 -3.366 1.00 67.19 93 ALA A CA 1
ATOM 716 C C . ALA A 1 93 ? 21.266 0.470 -4.571 1.00 67.19 93 ALA A C 1
ATOM 718 O O . ALA A 1 93 ? 21.848 1.546 -4.450 1.00 67.19 93 ALA A O 1
ATOM 719 N N . THR A 1 94 ? 20.742 0.060 -5.727 1.00 62.31 94 THR A N 1
ATOM 720 C CA . THR A 1 94 ? 20.688 0.827 -6.969 1.00 62.31 94 THR A CA 1
ATOM 721 C C . THR A 1 94 ? 19.310 0.648 -7.590 1.00 62.31 94 THR A C 1
ATOM 723 O O . THR A 1 94 ? 18.925 -0.486 -7.874 1.00 62.31 94 THR A O 1
ATOM 726 N N . ASN A 1 95 ? 18.595 1.748 -7.823 1.00 63.69 95 ASN A N 1
ATOM 727 C CA . ASN A 1 95 ? 17.365 1.732 -8.614 1.00 63.69 95 ASN A CA 1
ATOM 728 C C . ASN A 1 95 ? 17.720 1.312 -10.041 1.00 63.69 95 ASN A C 1
ATOM 730 O O . ASN A 1 95 ? 18.653 1.879 -10.621 1.00 63.69 95 ASN A O 1
ATOM 734 N N . THR A 1 96 ? 17.024 0.315 -10.590 1.00 62.47 96 THR A N 1
ATOM 735 C CA . THR A 1 96 ? 17.291 -0.106 -11.970 1.00 62.47 96 THR A CA 1
ATOM 736 C C . THR A 1 96 ? 16.767 0.932 -12.962 1.00 62.47 96 THR A C 1
ATOM 738 O O . THR A 1 96 ? 17.317 1.061 -14.055 1.00 62.47 96 THR A O 1
ATOM 741 N N . GLY A 1 97 ? 15.805 1.758 -12.528 1.00 61.31 97 GLY A N 1
ATOM 742 C CA . GLY A 1 97 ? 15.335 2.938 -13.242 1.00 61.31 97 GLY A CA 1
ATOM 743 C C . GLY A 1 97 ? 14.589 2.578 -14.517 1.00 61.31 97 GLY A C 1
ATOM 744 O O . GLY A 1 97 ? 14.604 3.366 -15.463 1.00 61.31 97 GLY A O 1
ATOM 745 N N . THR A 1 98 ? 13.994 1.382 -14.577 1.00 72.69 98 THR A N 1
ATOM 746 C CA . THR A 1 98 ? 13.129 1.017 -15.699 1.00 72.69 98 THR A CA 1
ATOM 747 C C . THR A 1 98 ? 11.909 1.935 -15.720 1.00 72.69 98 THR A C 1
ATOM 749 O O . THR A 1 98 ? 11.488 2.457 -14.690 1.00 72.69 98 THR A O 1
ATOM 752 N N . GLU A 1 99 ? 11.328 2.146 -16.902 1.00 75.81 99 GLU A N 1
ATOM 753 C CA . GLU A 1 99 ? 10.133 2.993 -17.055 1.00 75.81 99 GLU A CA 1
ATOM 754 C C . GLU A 1 99 ? 8.917 2.456 -16.277 1.00 75.81 99 GLU A C 1
ATOM 756 O O . GLU A 1 99 ? 7.975 3.199 -16.014 1.00 75.81 99 GLU A O 1
ATOM 761 N N . GLU A 1 100 ? 8.953 1.176 -15.905 1.00 79.31 100 GLU A N 1
ATOM 762 C CA . GLU A 1 100 ? 7.908 0.460 -15.170 1.00 79.31 100 GLU A CA 1
ATOM 763 C C . GLU A 1 100 ? 8.039 0.623 -13.642 1.00 79.31 100 GLU A C 1
ATOM 765 O O . GLU A 1 100 ? 7.060 0.451 -12.921 1.00 79.31 100 GLU A O 1
ATOM 770 N N . GLU A 1 101 ? 9.227 0.972 -13.129 1.00 89.50 101 GLU A N 1
ATOM 771 C CA . GLU A 1 101 ? 9.467 1.118 -11.690 1.00 89.50 101 GLU A CA 1
ATOM 772 C C . GLU A 1 101 ? 8.835 2.401 -11.122 1.00 89.50 101 GLU A C 1
ATOM 774 O O . GLU A 1 101 ? 9.193 3.518 -11.503 1.00 89.50 101 GLU A O 1
ATOM 779 N N . THR A 1 102 ? 7.982 2.271 -10.103 1.00 93.38 102 THR A N 1
ATOM 780 C CA . THR A 1 102 ? 7.409 3.417 -9.372 1.00 93.38 102 THR A CA 1
ATOM 781 C C . THR A 1 102 ? 7.914 3.501 -7.932 1.00 93.38 102 THR A C 1
ATOM 783 O O . THR A 1 102 ? 7.208 3.227 -6.969 1.00 93.38 102 THR A O 1
ATOM 786 N N . LEU A 1 103 ? 9.170 3.917 -7.762 1.00 91.94 103 LEU A N 1
ATOM 787 C CA . LEU A 1 103 ? 9.842 3.957 -6.451 1.00 91.94 103 LEU A CA 1
ATOM 788 C C . LEU A 1 103 ? 9.655 5.265 -5.673 1.00 91.94 103 LEU A C 1
ATOM 790 O O . LEU A 1 103 ? 10.173 5.396 -4.567 1.00 91.94 103 LEU A O 1
ATOM 794 N N . ASP A 1 104 ? 8.936 6.240 -6.225 1.00 93.25 104 ASP A N 1
ATOM 795 C CA . ASP A 1 104 ? 8.633 7.478 -5.511 1.00 93.25 104 ASP A CA 1
ATOM 796 C C . ASP A 1 104 ? 7.357 7.311 -4.660 1.00 93.25 104 ASP A C 1
ATOM 798 O O . ASP A 1 104 ? 6.252 7.279 -5.213 1.00 93.25 104 ASP A O 1
ATOM 802 N N . PRO A 1 105 ? 7.448 7.235 -3.317 1.00 95.56 105 PRO A N 1
ATOM 803 C CA . PRO A 1 105 ? 6.265 7.143 -2.466 1.00 95.56 105 PRO A CA 1
ATOM 804 C C . PRO A 1 105 ? 5.382 8.399 -2.529 1.00 95.56 105 PRO A C 1
ATOM 806 O O . PRO A 1 105 ? 4.197 8.325 -2.190 1.00 95.56 105 PRO A O 1
ATOM 809 N N . GLN A 1 106 ? 5.904 9.540 -2.997 1.00 97.25 106 GLN A N 1
ATOM 810 C CA . GLN A 1 106 ? 5.098 10.738 -3.217 1.00 97.25 106 GLN A CA 1
ATOM 811 C C . GLN A 1 106 ? 4.128 10.553 -4.390 1.00 97.25 106 GLN A C 1
ATOM 813 O O . GLN A 1 106 ? 2.989 11.010 -4.307 1.00 97.25 106 GLN A O 1
ATOM 818 N N . LEU A 1 107 ? 4.507 9.801 -5.431 1.00 97.50 107 LEU A N 1
ATOM 819 C CA . LEU A 1 107 ? 3.618 9.475 -6.552 1.00 97.50 107 LEU A CA 1
ATOM 820 C C . LEU A 1 107 ? 2.363 8.723 -6.082 1.00 97.50 107 LEU A C 1
ATOM 822 O O . LEU A 1 107 ? 1.247 9.013 -6.530 1.00 97.50 107 LEU A O 1
ATOM 826 N N . PHE A 1 108 ? 2.536 7.791 -5.143 1.00 98.50 108 PHE A N 1
ATOM 827 C CA . PHE A 1 108 ? 1.433 7.096 -4.481 1.00 98.50 108 PHE A CA 1
ATOM 828 C C . PHE A 1 108 ? 0.542 8.082 -3.709 1.00 98.50 108 PHE A C 1
ATOM 830 O O . PHE A 1 108 ? -0.675 8.099 -3.908 1.00 98.50 108 PHE A O 1
ATOM 837 N N . ALA A 1 109 ? 1.132 8.937 -2.866 1.00 98.62 109 ALA A N 1
ATOM 838 C CA . ALA A 1 109 ? 0.392 9.889 -2.033 1.00 98.62 109 ALA A CA 1
ATOM 839 C C . ALA A 1 109 ? -0.395 10.920 -2.864 1.00 98.62 109 ALA A C 1
ATOM 841 O O . ALA A 1 109 ? -1.566 11.198 -2.579 1.00 98.62 109 ALA A O 1
ATOM 842 N N . ASP A 1 110 ? 0.211 11.442 -3.928 1.00 98.69 110 ASP A N 1
ATOM 843 C CA . ASP A 1 110 ? -0.415 12.392 -4.846 1.00 98.69 110 ASP A CA 1
ATOM 844 C C . ASP A 1 110 ? -1.567 11.737 -5.609 1.00 98.69 110 ASP A C 1
ATOM 846 O O . ASP A 1 110 ? -2.646 12.321 -5.748 1.00 98.69 110 ASP A O 1
ATOM 850 N N . THR A 1 111 ? -1.377 10.498 -6.070 1.00 98.75 111 THR A N 1
ATOM 851 C CA . THR A 1 111 ? -2.437 9.740 -6.747 1.00 98.75 111 THR A CA 1
ATOM 852 C C . THR A 1 111 ? -3.599 9.457 -5.800 1.00 98.75 111 THR A C 1
ATOM 854 O O . THR A 1 111 ? -4.750 9.709 -6.157 1.00 98.75 111 THR A O 1
ATOM 857 N N . TYR A 1 112 ? -3.314 9.008 -4.576 1.00 98.81 112 TYR A N 1
ATOM 858 C CA . TYR A 1 112 ? -4.321 8.763 -3.543 1.00 98.81 112 TYR A CA 1
ATOM 859 C C . TYR A 1 112 ? -5.139 10.027 -3.242 1.00 98.81 112 TYR A C 1
ATOM 861 O O . TYR A 1 112 ? -6.372 9.989 -3.204 1.00 98.81 112 TYR A O 1
ATOM 869 N N . THR A 1 113 ? -4.461 11.170 -3.123 1.00 98.44 113 THR A N 1
ATOM 870 C CA . THR A 1 113 ? -5.096 12.475 -2.904 1.00 98.44 1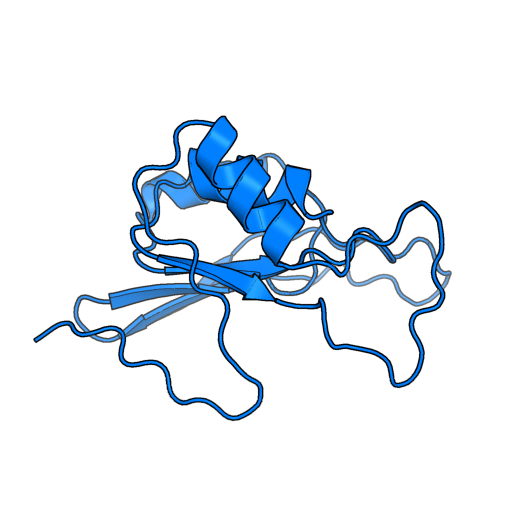13 THR A CA 1
ATOM 871 C C . THR A 1 113 ? -5.971 12.882 -4.091 1.00 98.44 113 THR A C 1
ATOM 873 O O . THR A 1 113 ? -7.117 13.292 -3.903 1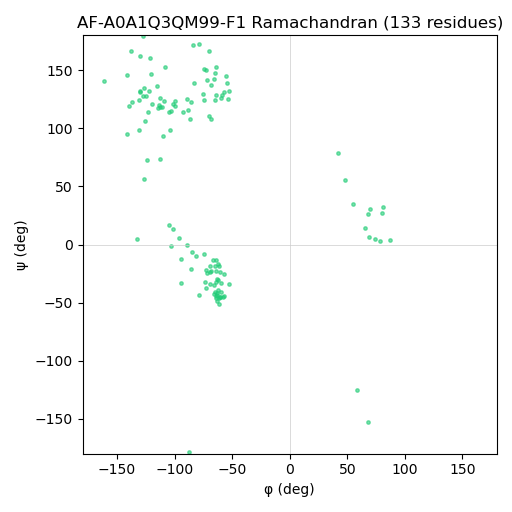.00 98.44 113 THR A O 1
ATOM 876 N N . ARG A 1 114 ? -5.490 12.716 -5.330 1.00 98.62 114 ARG A N 1
ATOM 877 C CA . ARG A 1 114 ? -6.253 13.027 -6.555 1.00 98.62 114 ARG A CA 1
ATOM 878 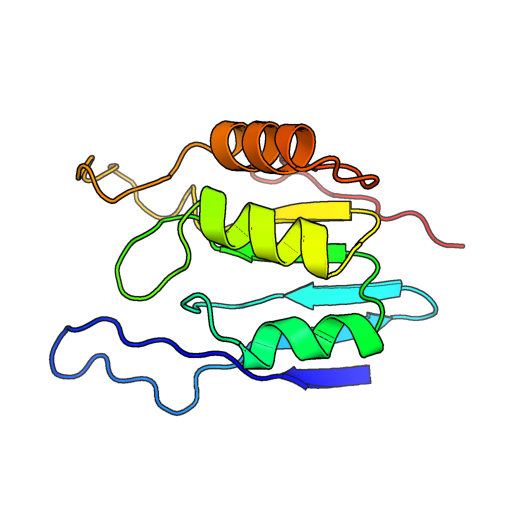C C . ARG A 1 114 ? -7.509 12.172 -6.725 1.00 98.62 114 ARG A C 1
ATOM 880 O O . ARG A 1 114 ? -8.477 12.646 -7.313 1.00 98.62 114 ARG A O 1
ATOM 887 N N . LEU A 1 115 ? -7.508 10.943 -6.210 1.00 98.56 115 LEU A N 1
ATOM 888 C CA . LEU A 1 115 ? -8.686 10.070 -6.167 1.00 98.56 115 LEU A CA 1
ATOM 889 C C . LEU A 1 115 ? -9.706 10.490 -5.089 1.00 98.56 115 LEU A C 1
ATOM 891 O O . LEU A 1 115 ? -10.811 9.948 -5.046 1.00 98.56 115 LEU A O 1
ATOM 895 N N . GLY A 1 116 ? -9.369 11.456 -4.229 1.00 98.44 116 GLY A N 1
ATOM 896 C CA . GLY A 1 116 ? -10.213 11.897 -3.119 1.00 98.44 116 GLY A CA 1
ATOM 897 C C . GLY A 1 116 ? -10.124 10.980 -1.898 1.00 98.44 116 GLY A C 1
ATOM 898 O O . GLY A 1 116 ? -11.122 10.789 -1.203 1.00 98.44 116 GLY A O 1
ATOM 899 N N . GLY A 1 117 ? -8.960 10.367 -1.660 1.00 97.94 117 GLY A N 1
ATOM 900 C CA . GLY A 1 117 ? -8.689 9.604 -0.446 1.00 97.94 117 GLY A CA 1
ATOM 901 C C . GLY A 1 117 ? -8.878 10.454 0.815 1.00 97.94 117 GLY A C 1
ATOM 902 O O . GLY A 1 117 ? -8.393 11.579 0.888 1.00 97.94 117 GLY A O 1
ATOM 903 N N . ALA A 1 118 ? -9.614 9.925 1.795 1.00 96.56 118 ALA A N 1
ATOM 904 C CA . ALA A 1 118 ? -9.953 10.642 3.028 1.00 96.56 118 ALA A CA 1
ATOM 905 C C . ALA A 1 118 ? -8.987 10.365 4.197 1.00 96.56 118 ALA A C 1
ATOM 907 O O . ALA A 1 118 ? -9.063 11.042 5.220 1.00 96.56 118 ALA A O 1
ATOM 908 N N . GLY A 1 119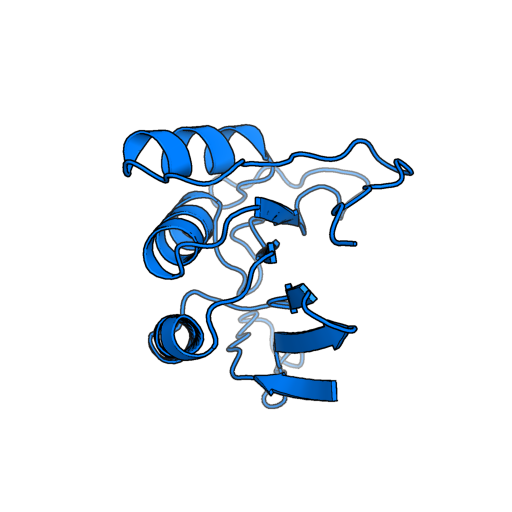 ? -8.132 9.348 4.070 1.00 96.88 119 GLY A N 1
ATOM 909 C CA . GLY A 1 119 ? -7.138 8.971 5.070 1.00 96.88 119 GLY A CA 1
ATOM 910 C C . GLY A 1 119 ? -5.817 9.726 4.919 1.00 96.88 119 GLY A C 1
ATOM 911 O O . GLY A 1 119 ? -5.641 10.561 4.033 1.00 96.88 119 GLY A O 1
ATOM 912 N N . LEU A 1 120 ? -4.868 9.398 5.790 1.00 97.44 120 LEU A N 1
ATOM 913 C CA . LEU A 1 120 ? -3.518 9.941 5.802 1.00 97.44 120 LEU A CA 1
ATOM 914 C C . LEU A 1 120 ? -2.566 9.039 4.997 1.00 97.44 120 LEU A C 1
ATOM 916 O O . LEU A 1 120 ? -2.288 7.920 5.440 1.00 97.44 120 LEU A O 1
ATOM 920 N N . PRO A 1 121 ? -2.007 9.506 3.866 1.00 97.88 121 PRO A N 1
ATOM 921 C CA . PRO A 1 121 ? -0.822 8.883 3.296 1.00 97.88 121 PRO A CA 1
ATOM 922 C C . PRO A 1 121 ? 0.382 9.169 4.200 1.00 97.88 121 PRO A C 1
ATOM 924 O O . PRO A 1 121 ? 0.834 10.308 4.316 1.00 97.88 121 PRO A O 1
ATOM 927 N N . LEU A 1 122 ? 0.886 8.133 4.869 1.00 97.31 122 LEU A N 1
ATOM 928 C CA . LEU A 1 122 ? 2.031 8.217 5.768 1.00 97.31 122 LEU A CA 1
ATOM 929 C C . LEU A 1 122 ? 3.257 7.606 5.087 1.00 97.31 122 LEU A C 1
ATOM 931 O O . LEU A 1 122 ? 3.308 6.400 4.862 1.00 97.31 122 LEU A O 1
ATOM 935 N N . ILE A 1 123 ? 4.254 8.441 4.799 1.00 96.31 123 ILE A N 1
ATOM 936 C CA . ILE A 1 123 ? 5.542 8.026 4.232 1.00 96.31 123 ILE A CA 1
ATOM 937 C C . ILE A 1 123 ? 6.580 8.054 5.365 1.00 96.31 123 ILE A C 1
ATOM 939 O O . ILE A 1 123 ? 7.059 9.134 5.723 1.00 96.31 123 ILE A O 1
ATOM 943 N N . PRO A 1 124 ? 6.894 6.909 5.994 1.00 91.38 124 PRO A N 1
ATOM 944 C CA . PRO A 1 124 ? 7.833 6.876 7.107 1.00 91.38 124 PRO A CA 1
ATOM 945 C C . PRO A 1 124 ? 9.276 7.092 6.643 1.00 91.38 124 PRO A C 1
ATOM 947 O O . PRO A 1 124 ? 9.667 6.688 5.548 1.00 91.38 124 PRO A O 1
ATOM 950 N N . GLN A 1 125 ? 10.096 7.684 7.513 1.00 90.44 125 GLN A N 1
ATOM 951 C CA . GLN A 1 125 ? 11.548 7.675 7.329 1.00 90.44 125 GLN A CA 1
ATOM 952 C C . GLN A 1 125 ? 12.111 6.288 7.666 1.00 90.44 125 GLN A C 1
ATOM 954 O O . GLN A 1 125 ? 11.572 5.573 8.512 1.00 90.44 125 GLN A O 1
ATOM 959 N N . ILE A 1 126 ? 13.223 5.909 7.035 1.00 88.00 126 ILE A N 1
ATOM 960 C CA . ILE A 1 126 ? 13.898 4.639 7.329 1.00 88.00 126 ILE A CA 1
ATOM 961 C C . ILE A 1 126 ? 14.318 4.614 8.804 1.00 88.00 126 ILE A C 1
ATOM 963 O O . ILE A 1 126 ? 15.008 5.516 9.277 1.00 88.00 126 ILE A O 1
ATOM 967 N N . GLY A 1 127 ? 13.902 3.565 9.517 1.00 89.31 127 GLY A N 1
ATOM 968 C CA . GLY A 1 127 ? 14.172 3.393 10.947 1.00 89.31 127 GLY A CA 1
ATOM 969 C C . GLY A 1 127 ? 13.274 4.218 11.874 1.00 89.31 127 GLY A C 1
ATOM 970 O O . GLY A 1 127 ? 13.474 4.165 13.084 1.00 89.31 127 GLY A O 1
ATOM 971 N N . ALA A 1 128 ? 12.300 4.963 11.343 1.00 91.19 128 ALA A N 1
ATOM 972 C CA . ALA A 1 128 ? 11.330 5.669 12.168 1.00 91.19 128 ALA A CA 1
ATOM 973 C C . ALA A 1 128 ? 10.336 4.701 12.819 1.00 91.19 128 ALA A C 1
ATOM 975 O O . ALA A 1 128 ? 9.852 3.756 12.192 1.00 91.19 128 ALA A O 1
ATOM 976 N N . GLU A 1 129 ? 9.987 4.993 14.067 1.00 93.00 129 GLU A N 1
ATOM 977 C CA . GLU A 1 129 ? 8.854 4.377 14.746 1.00 93.00 129 GLU A CA 1
ATOM 978 C C . GLU A 1 129 ? 7.568 5.115 14.362 1.00 93.00 129 GLU A C 1
ATOM 980 O O . GLU A 1 129 ? 7.545 6.344 14.255 1.00 93.00 129 GLU A O 1
ATOM 985 N N . ILE A 1 130 ? 6.494 4.358 14.137 1.00 91.25 130 ILE A N 1
ATOM 986 C CA . ILE A 1 130 ? 5.175 4.899 13.813 1.00 91.25 130 ILE A CA 1
ATOM 987 C C . ILE A 1 130 ? 4.249 4.599 14.983 1.00 91.25 130 ILE A C 1
ATOM 989 O O . ILE A 1 130 ? 3.979 3.434 15.277 1.00 91.25 130 ILE A O 1
ATOM 993 N N . ASP A 1 131 ? 3.726 5.648 15.608 1.00 90.50 131 ASP A N 1
ATOM 994 C CA . ASP A 1 131 ? 2.637 5.525 16.568 1.00 90.50 131 ASP A CA 1
ATOM 995 C C . ASP A 1 131 ? 1.295 5.599 15.828 1.00 90.50 131 ASP A C 1
ATOM 997 O O . ASP A 1 131 ? 0.967 6.601 15.191 1.00 90.50 131 ASP A O 1
ATOM 1001 N N . LEU A 1 132 ? 0.537 4.504 15.879 1.00 86.50 132 LEU A N 1
ATOM 1002 C CA . LEU A 1 132 ? -0.779 4.380 15.248 1.00 86.50 132 LEU A CA 1
ATOM 1003 C C . LEU A 1 132 ? -1.932 4.664 16.222 1.00 86.50 132 LEU A C 1
ATOM 1005 O O . LEU A 1 132 ? -3.087 4.490 15.836 1.00 86.50 132 LEU A O 1
ATOM 1009 N N . GLY A 1 133 ? -1.618 5.095 17.452 1.00 68.75 133 GLY A N 1
ATOM 1010 C CA . GLY A 1 133 ? -2.488 5.826 18.370 1.00 68.75 133 GLY A CA 1
ATOM 1011 C C . GLY A 1 133 ? -3.927 5.332 18.435 1.00 68.75 133 GLY A C 1
ATOM 1012 O O . GLY A 1 133 ? -4.821 5.944 17.851 1.00 68.75 133 GLY A O 1
ATOM 1013 N N . ARG A 1 134 ? -4.163 4.243 19.170 1.00 62.47 134 ARG A N 1
ATOM 1014 C CA . ARG A 1 134 ? -5.511 3.801 19.549 1.00 62.47 134 ARG A CA 1
ATOM 1015 C C . ARG A 1 134 ? -5.493 3.278 20.976 1.00 62.47 134 ARG A C 1
ATOM 1017 O O . ARG A 1 134 ? -5.136 2.122 21.196 1.00 62.47 134 ARG A O 1
ATOM 1024 N N . GLU A 1 135 ? -5.830 4.157 21.915 1.00 50.66 135 GLU A N 1
ATOM 1025 C CA . GLU A 1 135 ? -6.238 3.766 23.272 1.00 50.66 135 GLU A CA 1
ATOM 1026 C C . GLU A 1 135 ? -7.599 3.053 23.250 1.00 50.66 135 GLU A C 1
ATOM 1028 O O . GLU A 1 135 ? -8.464 3.429 22.420 1.00 50.66 135 GLU A O 1
#

Mean predicted aligned error: 3.9 Å

Sequence (135 aa):
MIEAVPARHEAGIPGWDVPDAMGVLLQVGSLTIYHCGDTEYDVRLRRLKTQKPNVAMLCINGVSGNMDAHEAALLAWHLGSEVVIPIHHYLWATNTGTEEETLDPQLFADTYTRLGGAGLPLIPQIGAEIDLGRE

Radius of gyration: 14.41 Å; Cα contacts (8 Å, |Δi|>4): 295; chains: 1; bounding box: 36×34×40 Å

pLDDT: mean 92.39, std 9.4, range [50.66, 98.81]

Nearest PDB structures (foldseek):
  3x2z-assembly1_C  TM=8.048E-01  e=3.314E-08  Thermotoga maritima MSB8
  3x2y-assembly1_C  TM=7.949E-01  e=2.406E-08  Thermotoga maritima MSB8
  6hrg-assembly1_A  TM=7.767E-01  e=5.190E-08  Ignicoccus hospitalis
  3x2x-assembly1_C  TM=7.953E-01  e=1.754E-07  Thermotoga maritima MSB8
  1vjn-assembly1_A  TM=7.053E-01  e=8.269E-04  Thermotoga maritima